Protein AF-A0A3C1UA86-F1 (afdb_monomer)

Radius of gyration: 14.25 Å; Cα contacts (8 Å, |Δi|>4): 121; chains: 1; bounding box: 34×22×43 Å

Structure (mmCIF, N/CA/C/O backbone):
data_AF-A0A3C1UA86-F1
#
_entry.id   AF-A0A3C1UA86-F1
#
loop_
_atom_site.group_PDB
_atom_site.id
_atom_site.type_symbol
_atom_site.label_atom_id
_atom_site.label_alt_id
_atom_site.label_comp_id
_atom_site.label_asym_id
_atom_site.label_entity_id
_atom_site.label_seq_id
_atom_site.pdbx_PDB_ins_code
_atom_site.Cartn_x
_atom_site.Cartn_y
_atom_site.Cartn_z
_atom_site.occupancy
_atom_site.B_iso_or_equiv
_atom_site.auth_seq_id
_atom_site.auth_comp_id
_atom_site.auth_asym_id
_atom_site.auth_atom_id
_atom_site.pdbx_PDB_model_num
ATOM 1 N N . MET A 1 1 ? -10.618 -4.338 -15.039 1.00 44.72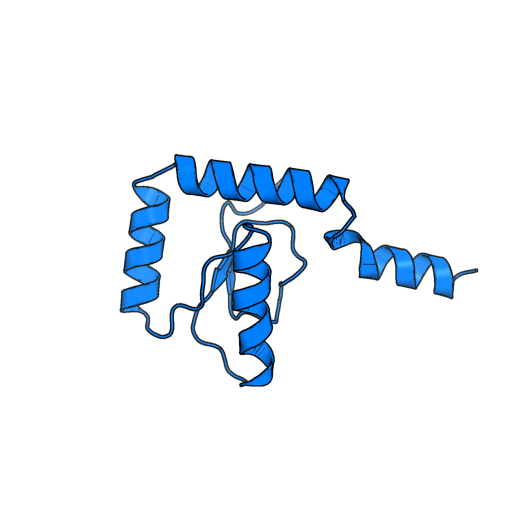 1 MET A N 1
ATOM 2 C CA . MET A 1 1 ? -11.596 -4.510 -13.945 1.00 44.72 1 MET A CA 1
ATOM 3 C C . MET A 1 1 ? -10.795 -4.701 -12.666 1.00 44.72 1 MET A C 1
ATOM 5 O O . MET A 1 1 ? -9.937 -5.575 -12.666 1.00 44.72 1 MET A O 1
ATOM 9 N N . ARG A 1 2 ? -10.957 -3.850 -11.644 1.00 62.06 2 ARG A N 1
ATOM 10 C CA . ARG A 1 2 ? -10.369 -4.124 -10.321 1.00 62.06 2 ARG A CA 1
ATOM 11 C C . ARG A 1 2 ? -11.228 -5.199 -9.654 1.00 62.06 2 ARG A C 1
ATOM 13 O O . ARG A 1 2 ? -12.442 -5.049 -9.636 1.00 62.06 2 ARG A O 1
ATOM 20 N N . SER A 1 3 ? -10.615 -6.271 -9.158 1.00 82.00 3 SER A N 1
ATOM 21 C CA . SER A 1 3 ? -11.336 -7.354 -8.463 1.00 82.00 3 SER A CA 1
ATOM 22 C C . SER A 1 3 ? -11.614 -7.039 -6.989 1.00 82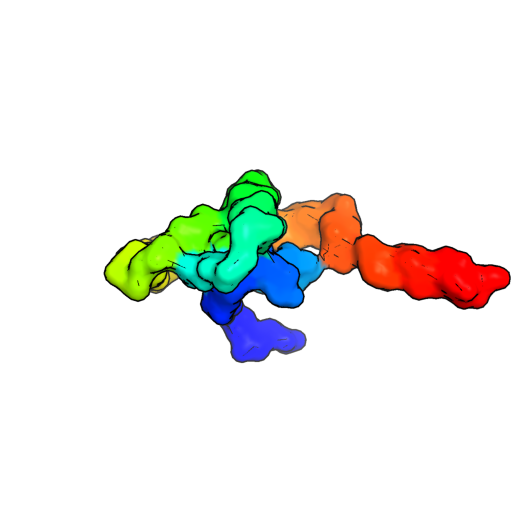.00 3 SER A C 1
ATOM 24 O O . SER A 1 3 ? -12.295 -7.809 -6.318 1.00 82.00 3 SER A O 1
ATOM 26 N N . SER A 1 4 ? -11.057 -5.940 -6.470 1.00 89.94 4 SER A N 1
ATOM 27 C CA . SER A 1 4 ? -11.178 -5.506 -5.076 1.00 89.94 4 SER A CA 1
ATOM 28 C C . SER A 1 4 ? -10.933 -3.998 -4.970 1.00 89.94 4 SER A C 1
ATOM 30 O O . SER A 1 4 ? -10.189 -3.438 -5.784 1.00 89.94 4 SER A O 1
ATOM 32 N N . ASP A 1 5 ? -11.529 -3.362 -3.962 1.00 91.12 5 ASP A N 1
ATOM 33 C CA . ASP A 1 5 ? -11.339 -1.935 -3.656 1.00 91.12 5 ASP A CA 1
ATOM 34 C C . ASP A 1 5 ? -10.142 -1.685 -2.735 1.00 91.12 5 ASP A C 1
ATOM 36 O O . ASP A 1 5 ? -9.462 -0.666 -2.852 1.00 91.12 5 ASP A O 1
ATOM 40 N N . ILE A 1 6 ? -9.856 -2.649 -1.861 1.00 93.25 6 ILE A N 1
ATOM 41 C CA . ILE A 1 6 ? -8.739 -2.637 -0.924 1.00 93.25 6 ILE A CA 1
ATOM 42 C C . ILE A 1 6 ? -8.063 -4.006 -0.900 1.00 93.25 6 ILE A C 1
ATOM 44 O O . ILE A 1 6 ? -8.704 -5.037 -1.112 1.00 93.25 6 ILE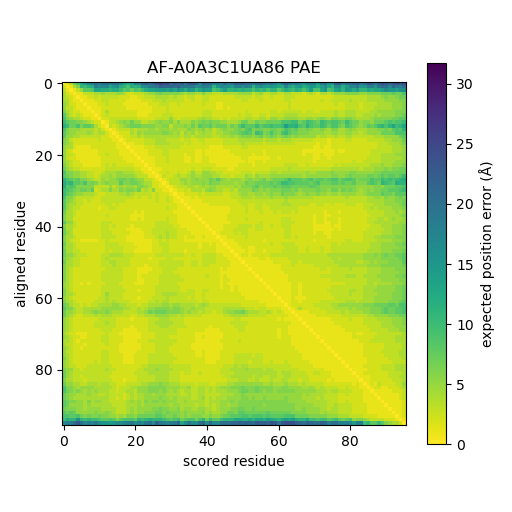 A O 1
ATOM 48 N N . LEU A 1 7 ? -6.764 -4.011 -0.625 1.00 94.00 7 LEU A N 1
ATOM 49 C CA . LEU A 1 7 ? -5.985 -5.208 -0.359 1.00 94.00 7 LEU A CA 1
ATOM 50 C C . LEU A 1 7 ? -5.501 -5.204 1.093 1.00 94.00 7 LEU A C 1
ATOM 52 O O . LEU A 1 7 ? -4.803 -4.282 1.511 1.00 94.00 7 LEU A O 1
ATOM 56 N N . VAL A 1 8 ? -5.823 -6.262 1.834 1.00 94.56 8 VAL A N 1
ATOM 57 C CA . VAL A 1 8 ? -5.265 -6.515 3.168 1.00 94.56 8 VAL A CA 1
ATOM 58 C C . VAL A 1 8 ? -4.088 -7.469 3.014 1.00 94.56 8 VAL A C 1
ATOM 60 O O . VAL A 1 8 ? -4.256 -8.576 2.509 1.00 94.56 8 VAL A O 1
ATOM 63 N N . THR A 1 9 ? -2.888 -7.042 3.397 1.00 93.62 9 THR A N 1
ATOM 64 C CA . THR A 1 9 ? -1.663 -7.818 3.145 1.00 93.62 9 THR A CA 1
ATOM 65 C C . THR A 1 9 ? -0.561 -7.469 4.132 1.00 93.62 9 THR A C 1
ATOM 67 O O . THR A 1 9 ? -0.597 -6.420 4.772 1.00 93.62 9 THR A O 1
ATOM 70 N N . LYS A 1 10 ? 0.471 -8.313 4.223 1.00 92.62 10 LYS A N 1
ATOM 71 C CA . LYS A 1 10 ? 1.734 -7.887 4.830 1.00 92.62 10 LYS A CA 1
ATOM 72 C C . LYS A 1 10 ? 2.471 -6.886 3.916 1.00 92.62 10 LYS A C 1
ATOM 74 O O . LYS A 1 10 ? 2.309 -6.958 2.692 1.00 92.62 10 LYS A O 1
ATOM 79 N N . PRO A 1 11 ? 3.305 -5.990 4.474 1.00 88.62 11 PRO A N 1
ATOM 80 C CA . PRO A 1 11 ? 3.928 -4.877 3.744 1.00 88.62 11 PRO A CA 1
ATOM 81 C C . PRO A 1 11 ? 4.750 -5.210 2.492 1.00 88.62 11 PRO A C 1
ATOM 83 O O . PRO A 1 11 ? 4.892 -4.369 1.608 1.00 88.62 11 PRO A O 1
ATOM 86 N N . SER A 1 12 ? 5.316 -6.413 2.398 1.00 82.06 12 SER A N 1
ATOM 87 C CA . SER A 1 12 ? 6.303 -6.753 1.363 1.00 82.06 12 SER A CA 1
ATOM 88 C C . SER A 1 12 ? 5.746 -7.473 0.133 1.00 82.06 12 SER A C 1
ATOM 90 O O . SER A 1 12 ? 6.387 -7.437 -0.913 1.00 82.06 12 SER A O 1
ATOM 92 N N . GLU A 1 13 ? 4.593 -8.147 0.220 1.00 75.81 13 GLU A N 1
ATOM 93 C CA . GLU A 1 13 ? 4.161 -9.072 -0.847 1.00 75.81 13 GLU A CA 1
ATOM 94 C C . GLU A 1 13 ? 3.728 -8.349 -2.117 1.00 75.81 13 GLU A C 1
ATOM 96 O O . GLU A 1 13 ? 4.024 -8.794 -3.223 1.00 75.81 13 GLU A O 1
ATOM 101 N N . LEU A 1 14 ? 3.012 -7.237 -1.955 1.00 83.12 14 LEU A N 1
ATOM 102 C CA . LEU A 1 14 ? 2.316 -6.552 -3.045 1.00 83.12 14 LEU A CA 1
ATOM 103 C C . LEU A 1 14 ? 2.553 -5.036 -3.006 1.00 83.12 14 LEU A C 1
ATOM 105 O O . LEU A 1 14 ? 1.681 -4.249 -3.372 1.00 83.12 14 LEU A O 1
ATOM 109 N N . ALA A 1 15 ? 3.758 -4.624 -2.596 1.00 80.75 15 ALA A N 1
ATOM 110 C CA . ALA A 1 15 ? 4.145 -3.218 -2.448 1.00 80.75 15 ALA A CA 1
ATOM 111 C C . ALA A 1 15 ? 3.937 -2.389 -3.732 1.00 80.75 15 ALA A C 1
ATOM 113 O O . ALA A 1 15 ? 3.508 -1.243 -3.665 1.00 80.75 15 ALA A O 1
ATOM 114 N N . PHE A 1 16 ? 4.164 -2.986 -4.909 1.00 85.75 16 PHE A N 1
ATOM 115 C CA . PHE A 1 16 ? 4.016 -2.315 -6.209 1.00 85.75 16 PHE A CA 1
ATOM 116 C C . PHE A 1 16 ? 2.677 -2.595 -6.906 1.00 85.75 16 PHE A C 1
ATOM 118 O O . PHE A 1 16 ? 2.514 -2.265 -8.082 1.00 85.75 16 PHE A O 1
ATOM 125 N N . TYR A 1 17 ? 1.714 -3.215 -6.219 1.00 90.50 17 TYR A N 1
ATOM 126 C CA . TYR A 1 17 ? 0.394 -3.448 -6.793 1.00 90.50 17 TYR A CA 1
ATOM 127 C C . TYR A 1 17 ? -0.469 -2.177 -6.647 1.00 90.50 17 TYR A C 1
ATOM 129 O O . TYR A 1 17 ? -0.649 -1.694 -5.522 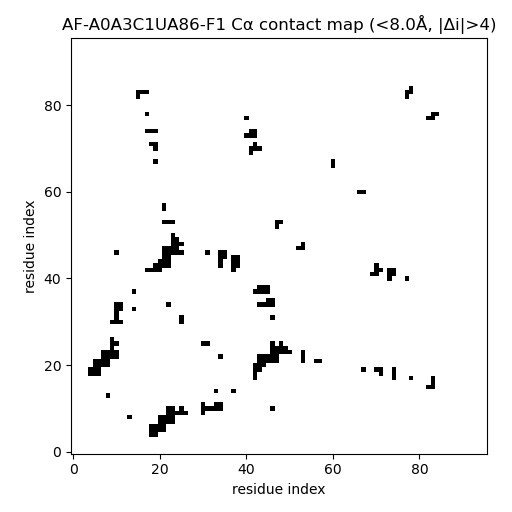1.00 90.50 17 TYR A O 1
ATOM 137 N N . PRO A 1 18 ? -1.006 -1.608 -7.750 1.00 92.81 18 PRO A N 1
ATOM 138 C CA . PRO A 1 18 ? -1.668 -0.300 -7.754 1.00 92.81 18 PRO A CA 1
ATOM 139 C C . PRO A 1 18 ? -3.120 -0.386 -7.246 1.00 92.81 18 PRO A C 1
ATOM 141 O O . PRO A 1 18 ? -4.090 -0.162 -7.979 1.00 92.81 18 PRO A O 1
ATOM 144 N N . ILE A 1 19 ? -3.271 -0.720 -5.968 1.00 94.12 19 ILE A N 1
ATOM 145 C CA . ILE A 1 19 ? -4.525 -0.804 -5.208 1.00 94.12 19 ILE A CA 1
ATOM 146 C C . ILE A 1 19 ? -4.321 -0.164 -3.823 1.00 94.12 19 ILE A C 1
ATOM 148 O O . ILE A 1 19 ? -3.195 -0.223 -3.321 1.00 94.12 19 ILE A O 1
ATOM 152 N N . PRO A 1 20 ? -5.346 0.453 -3.205 1.00 95.69 20 PRO A N 1
ATOM 153 C CA . PRO A 1 20 ? -5.287 0.837 -1.798 1.00 95.69 20 PRO A CA 1
ATOM 154 C C . PRO A 1 20 ? -4.942 -0.361 -0.905 1.00 95.69 20 PRO A C 1
ATOM 156 O O . PRO A 1 20 ? -5.510 -1.443 -1.073 1.00 95.69 20 PRO A O 1
ATOM 159 N N . LYS A 1 21 ? -4.001 -0.183 0.024 1.00 95.19 21 LYS A N 1
ATOM 160 C CA . LYS A 1 21 ? -3.479 -1.259 0.880 1.00 95.19 21 LYS A CA 1
ATOM 161 C C . LYS A 1 21 ? -3.702 -0.972 2.363 1.00 95.19 21 LYS A C 1
ATOM 163 O O . LYS A 1 21 ? -3.326 0.090 2.844 1.00 95.19 21 LYS A O 1
ATOM 168 N N . LEU A 1 22 ? -4.246 -1.945 3.089 1.00 96.00 22 LEU A N 1
ATOM 169 C CA . LEU A 1 22 ? -4.223 -1.988 4.551 1.00 96.00 22 LEU A CA 1
ATOM 170 C C . LEU A 1 22 ? -3.157 -2.998 4.965 1.00 96.00 22 LEU A C 1
ATOM 172 O O . LEU A 1 22 ? -3.265 -4.187 4.644 1.00 96.00 22 LEU A O 1
ATOM 176 N N . PHE A 1 23 ? -2.122 -2.535 5.663 1.00 95.81 23 PHE A N 1
ATOM 177 C CA . PHE A 1 23 ? -1.056 -3.427 6.102 1.00 95.81 23 PHE A CA 1
ATOM 178 C C . PHE A 1 23 ? -1.325 -4.006 7.476 1.00 95.81 23 PHE A C 1
ATOM 180 O O . PHE A 1 23 ? -1.469 -3.280 8.454 1.00 95.81 23 PHE A O 1
ATOM 187 N N . VAL A 1 24 ? -1.327 -5.331 7.544 1.00 95.12 24 VAL A N 1
ATOM 188 C CA . VAL A 1 24 ? -1.312 -6.073 8.806 1.00 95.12 24 VAL A CA 1
ATOM 189 C C . VAL A 1 24 ? 0.122 -6.350 9.238 1.00 95.12 24 VAL A C 1
ATOM 191 O O . VAL A 1 24 ? 1.066 -6.174 8.462 1.00 95.12 24 VAL A O 1
ATOM 194 N N . LYS A 1 25 ? 0.269 -6.817 10.477 1.00 94.56 25 LYS A N 1
ATOM 195 C CA . LYS A 1 25 ? 1.550 -7.177 11.078 1.00 94.56 25 LYS A CA 1
ATOM 196 C C . LYS A 1 25 ? 2.462 -7.957 10.123 1.00 94.56 25 LYS A C 1
ATOM 198 O O . LYS A 1 25 ? 2.087 -9.002 9.584 1.00 94.56 25 LYS A O 1
ATOM 203 N N . ARG A 1 26 ? 3.689 -7.465 9.969 1.00 92.25 26 ARG A N 1
ATOM 204 C CA . ARG A 1 26 ? 4.759 -8.102 9.199 1.00 92.25 26 ARG A CA 1
ATOM 205 C C . ARG A 1 26 ? 5.242 -9.401 9.842 1.00 92.25 26 ARG A C 1
ATOM 207 O O . ARG A 1 26 ? 5.189 -9.575 11.060 1.00 92.25 26 ARG A O 1
ATOM 214 N N . VAL A 1 27 ? 5.790 -10.290 9.019 1.00 88.62 27 VAL A N 1
ATOM 215 C CA . VAL A 1 27 ? 6.442 -11.530 9.472 1.00 88.62 27 VAL A CA 1
ATOM 216 C C . VAL A 1 27 ? 7.935 -11.291 9.691 1.00 88.62 27 VAL A C 1
ATOM 218 O O . VAL A 1 27 ? 8.517 -11.798 10.649 1.00 88.62 27 VAL A O 1
ATOM 221 N N . GLY A 1 28 ? 8.562 -10.497 8.819 1.00 86.75 28 GLY A N 1
ATOM 222 C CA . GLY A 1 28 ? 9.990 -10.196 8.858 1.00 86.75 28 GLY A CA 1
ATOM 223 C C . GLY A 1 28 ? 10.280 -8.720 9.116 1.00 86.75 28 GLY A C 1
ATOM 224 O O . GLY A 1 28 ? 9.606 -7.837 8.595 1.00 86.75 28 GLY A O 1
ATOM 225 N N . GLY A 1 29 ? 11.350 -8.425 9.861 1.00 84.31 29 GLY A N 1
ATOM 226 C CA . GLY A 1 29 ? 11.786 -7.040 10.100 1.00 84.31 29 GLY A CA 1
ATOM 227 C C . GLY A 1 29 ? 12.136 -6.268 8.820 1.00 84.31 29 GLY A C 1
ATOM 228 O O . GLY A 1 29 ? 11.942 -5.057 8.767 1.00 84.31 29 GLY A O 1
ATOM 229 N N . HIS A 1 30 ? 12.573 -6.967 7.766 1.00 83.19 30 HIS A N 1
ATOM 230 C CA . HIS A 1 30 ? 12.884 -6.369 6.462 1.00 83.19 30 HIS A CA 1
ATOM 231 C C . HIS A 1 30 ? 11.651 -5.793 5.744 1.00 83.19 30 HIS A C 1
ATOM 233 O O . HIS A 1 30 ? 11.798 -5.022 4.802 1.00 83.19 30 HIS A O 1
ATOM 239 N N . GLU A 1 31 ? 10.441 -6.147 6.183 1.00 85.06 31 GLU A N 1
ATOM 240 C CA . GLU A 1 31 ? 9.188 -5.715 5.564 1.00 85.06 31 GLU A CA 1
ATOM 241 C C . GLU A 1 31 ? 8.700 -4.364 6.114 1.00 85.06 31 GLU A C 1
ATOM 243 O O . GLU A 1 31 ? 7.872 -3.722 5.476 1.00 85.06 31 GLU A O 1
ATOM 248 N N . ALA A 1 32 ? 9.230 -3.895 7.254 1.00 86.75 32 ALA A N 1
ATOM 249 C CA . ALA A 1 32 ? 8.782 -2.662 7.918 1.00 86.75 32 ALA A CA 1
ATOM 250 C C . ALA A 1 32 ? 8.831 -1.435 6.990 1.00 86.75 32 ALA A C 1
ATOM 252 O O . ALA A 1 32 ? 7.919 -0.609 6.971 1.00 86.75 32 ALA A O 1
ATOM 253 N N . TRP A 1 33 ? 9.876 -1.355 6.163 1.00 89.56 33 TRP A N 1
ATOM 254 C CA . TRP A 1 33 ? 10.064 -0.269 5.202 1.00 89.56 33 TRP A CA 1
ATOM 255 C C . TRP A 1 33 ? 8.997 -0.238 4.107 1.00 89.56 33 TRP A C 1
ATOM 257 O O . TRP A 1 33 ? 8.704 0.832 3.584 1.00 89.56 33 TRP A 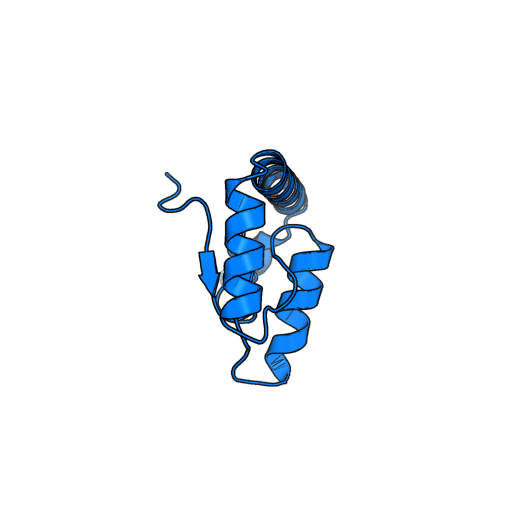O 1
ATOM 267 N N . GLY A 1 34 ? 8.385 -1.382 3.786 1.00 90.44 34 GLY A N 1
ATOM 268 C CA . GLY A 1 34 ? 7.315 -1.455 2.793 1.00 90.44 34 GLY A CA 1
ATOM 269 C C . GLY A 1 34 ? 6.076 -0.669 3.219 1.00 90.44 34 GLY A C 1
ATOM 270 O O . GLY A 1 34 ? 5.518 0.066 2.411 1.00 90.44 34 GLY A O 1
ATOM 271 N N . ALA A 1 35 ? 5.691 -0.762 4.497 1.00 91.38 35 ALA A N 1
ATOM 272 C CA . ALA A 1 35 ? 4.516 -0.067 5.024 1.00 91.38 35 ALA A CA 1
ATOM 273 C C . ALA A 1 35 ? 4.754 1.442 5.099 1.00 91.38 35 ALA A C 1
ATOM 275 O O . ALA A 1 35 ? 3.905 2.227 4.685 1.00 91.38 35 ALA A O 1
ATOM 276 N N . ILE A 1 36 ? 5.938 1.840 5.578 1.00 92.56 36 ILE A N 1
ATOM 277 C CA . ILE A 1 36 ? 6.345 3.248 5.634 1.00 92.56 36 ILE A CA 1
ATOM 278 C C . ILE A 1 36 ? 6.316 3.844 4.227 1.00 92.56 36 ILE A C 1
ATOM 280 O O . ILE A 1 36 ? 5.637 4.841 4.001 1.00 92.56 36 ILE A O 1
ATOM 284 N N . HIS A 1 37 ? 6.970 3.193 3.264 1.00 92.81 37 HIS A N 1
ATOM 285 C CA . HIS A 1 37 ? 7.043 3.700 1.900 1.00 92.81 37 HIS A CA 1
ATOM 286 C C . HIS A 1 37 ? 5.666 3.809 1.232 1.00 92.81 37 HIS A C 1
ATOM 288 O O . HIS A 1 37 ? 5.349 4.828 0.624 1.00 92.81 37 HIS A O 1
ATOM 294 N N . ALA A 1 38 ? 4.822 2.786 1.370 1.00 93.88 38 ALA A N 1
ATOM 295 C CA . ALA A 1 38 ? 3.466 2.797 0.829 1.00 93.88 38 ALA A CA 1
ATOM 296 C C . ALA A 1 38 ? 2.586 3.893 1.468 1.00 93.88 38 ALA A C 1
ATOM 298 O O . ALA A 1 38 ? 1.796 4.540 0.774 1.00 93.88 38 ALA A O 1
ATOM 299 N N . SER A 1 39 ? 2.770 4.165 2.765 1.00 94.44 39 SER A N 1
ATOM 300 C CA . SER A 1 39 ? 2.137 5.302 3.439 1.00 94.44 39 SER A CA 1
ATOM 301 C C . SER A 1 39 ? 2.657 6.648 2.927 1.00 94.44 39 SER A C 1
ATOM 303 O O . SER A 1 39 ? 1.862 7.571 2.763 1.00 94.44 39 SER A O 1
ATOM 305 N N . GLU A 1 40 ? 3.956 6.782 2.649 1.00 95.50 40 GLU A N 1
ATOM 306 C CA . GLU A 1 40 ? 4.559 8.012 2.112 1.00 95.50 40 GLU A CA 1
ATOM 307 C C . GLU A 1 40 ? 4.054 8.342 0.704 1.00 95.50 40 GLU A C 1
ATOM 309 O O . GLU A 1 40 ? 3.759 9.500 0.402 1.00 95.50 40 GLU A O 1
ATOM 314 N N . ILE A 1 41 ? 3.926 7.334 -0.165 1.00 95.38 41 ILE A N 1
ATOM 315 C CA . ILE A 1 41 ? 3.391 7.520 -1.524 1.00 95.38 41 ILE A CA 1
ATOM 316 C C . ILE A 1 41 ? 1.856 7.555 -1.557 1.00 95.38 41 ILE A C 1
ATOM 318 O O . ILE A 1 41 ? 1.273 7.797 -2.617 1.00 95.38 41 ILE A O 1
ATOM 322 N N . GLY A 1 42 ? 1.214 7.327 -0.407 1.00 95.94 42 GLY A N 1
ATOM 323 C CA . GLY A 1 42 ? -0.219 7.483 -0.178 1.00 95.94 42 GLY A CA 1
ATOM 324 C C . GLY A 1 42 ? -1.092 6.372 -0.755 1.00 95.94 42 GLY A C 1
ATOM 325 O O . GLY A 1 42 ? -2.276 6.603 -0.977 1.00 95.94 42 GLY A O 1
ATOM 326 N N . ASP A 1 43 ? -0.539 5.192 -1.033 1.00 95.44 43 ASP A N 1
ATOM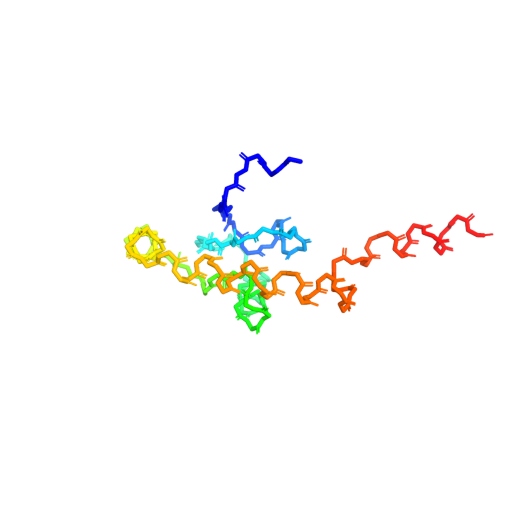 327 C CA . ASP A 1 43 ? -1.301 4.056 -1.565 1.00 95.44 43 ASP A CA 1
ATOM 328 C C . ASP A 1 43 ? -1.501 2.910 -0.563 1.00 95.44 43 ASP A C 1
ATOM 330 O O . ASP A 1 43 ? -2.139 1.902 -0.887 1.00 95.44 43 ASP A O 1
ATOM 334 N N . GLY A 1 44 ? -1.000 3.077 0.660 1.00 95.25 44 GLY A N 1
ATOM 335 C CA . GLY A 1 44 ? -1.206 2.159 1.765 1.00 95.25 44 GLY A CA 1
ATOM 336 C C . GLY A 1 44 ? -1.274 2.859 3.119 1.00 95.25 44 GLY A C 1
ATOM 337 O O . GLY A 1 44 ? -0.968 4.041 3.246 1.00 95.25 44 GLY A O 1
ATOM 338 N N . THR A 1 45 ? -1.705 2.121 4.133 1.00 95.69 45 THR A N 1
ATOM 339 C CA . THR A 1 45 ? -1.701 2.569 5.530 1.00 95.69 45 THR A CA 1
ATOM 340 C C . THR A 1 45 ? -0.304 2.434 6.140 1.00 95.69 45 THR A C 1
ATOM 342 O O . THR A 1 45 ? 0.600 1.860 5.539 1.00 95.69 45 THR A O 1
ATOM 345 N N . LEU A 1 46 ? -0.121 2.897 7.377 1.00 94.25 46 LEU A N 1
ATOM 346 C CA . LEU A 1 46 ? 0.944 2.350 8.219 1.00 94.25 46 LEU A CA 1
ATOM 347 C C . LEU A 1 46 ? 0.615 0.901 8.610 1.00 94.25 46 LEU A C 1
ATOM 349 O O . LEU A 1 46 ? -0.508 0.428 8.422 1.00 94.25 46 LEU A O 1
ATOM 353 N N . GLU A 1 47 ? 1.602 0.193 9.149 1.00 95.00 47 GLU A N 1
ATOM 354 C CA . GLU A 1 47 ? 1.403 -1.168 9.637 1.00 95.00 47 GLU A CA 1
ATOM 355 C C . GLU A 1 47 ? 0.493 -1.192 10.872 1.00 95.00 47 GLU A C 1
ATOM 357 O O . GLU A 1 47 ? 0.781 -0.574 11.897 1.00 95.00 47 GLU A O 1
ATOM 362 N N . CYS A 1 48 ? -0.592 -1.956 10.785 1.00 96.12 48 CYS A N 1
ATOM 363 C CA . CYS A 1 48 ? -1.451 -2.296 11.907 1.00 96.12 48 CYS A CA 1
ATOM 364 C C . CYS A 1 48 ? -0.899 -3.553 12.592 1.00 96.12 48 CYS A C 1
ATOM 366 O O . CYS A 1 48 ? -1.118 -4.681 12.142 1.00 96.12 48 CYS A O 1
ATOM 368 N N . GLU A 1 49 ? -0.167 -3.362 13.692 1.00 94.12 49 GLU A N 1
ATOM 369 C CA . GLU A 1 49 ? 0.528 -4.454 14.391 1.00 94.12 49 GLU A CA 1
ATOM 370 C C . GLU A 1 49 ? -0.413 -5.424 15.127 1.00 94.12 49 GLU A C 1
ATOM 372 O O . GLU A 1 49 ? 0.007 -6.526 15.495 1.00 94.12 49 GLU A O 1
ATOM 377 N N . THR A 1 50 ? -1.678 -5.042 15.330 1.00 96.06 50 THR A N 1
ATOM 378 C CA . THR A 1 50 ? -2.699 -5.885 15.961 1.00 96.06 50 THR A CA 1
ATOM 379 C C . THR A 1 50 ? -3.997 -5.920 15.145 1.00 96.06 50 THR A C 1
ATOM 381 O O . THR A 1 50 ? -4.278 -4.981 14.390 1.00 96.06 50 THR A O 1
ATOM 384 N N . PRO A 1 51 ? -4.815 -6.981 15.288 1.00 96.06 51 PRO A N 1
ATOM 385 C CA . PRO A 1 51 ? -6.129 -7.057 14.649 1.00 96.06 51 PRO A CA 1
ATOM 386 C C . PRO A 1 51 ? -7.058 -5.897 15.023 1.00 96.06 51 PRO A C 1
ATOM 388 O O . PRO A 1 51 ? -7.821 -5.431 14.186 1.00 96.06 51 PRO A O 1
ATOM 391 N N . GLU A 1 52 ? -6.977 -5.392 16.255 1.00 97.69 52 GLU A N 1
ATOM 392 C CA . GLU A 1 52 ? -7.800 -4.274 16.725 1.00 97.69 52 GLU A CA 1
ATOM 393 C C . GLU A 1 52 ? -7.462 -2.986 15.967 1.00 97.69 52 GLU A C 1
ATOM 395 O O . GLU A 1 52 ? -8.368 -2.290 15.515 1.00 97.69 52 GLU A O 1
ATOM 400 N N . LEU A 1 53 ? -6.170 -2.706 15.756 1.00 97.31 53 LEU A N 1
ATOM 401 C CA . LEU A 1 53 ? -5.730 -1.572 14.938 1.00 97.31 53 LEU A CA 1
ATOM 402 C C . LEU A 1 53 ? -6.160 -1.728 13.475 1.00 97.31 53 LEU A C 1
ATOM 404 O O . LEU A 1 53 ? -6.582 -0.755 12.852 1.00 97.31 53 LEU A O 1
ATOM 408 N N . ALA A 1 54 ? -6.082 -2.946 12.931 1.00 96.69 54 ALA A N 1
ATOM 409 C CA . ALA A 1 54 ? -6.532 -3.222 11.569 1.00 96.69 54 ALA A CA 1
ATOM 410 C C . ALA A 1 54 ? -8.047 -2.997 11.420 1.00 96.69 54 ALA A C 1
ATOM 412 O O . ALA A 1 54 ? -8.478 -2.400 10.436 1.00 96.69 54 ALA A O 1
ATOM 413 N N . ASN A 1 55 ? -8.843 -3.402 12.413 1.00 96.81 55 ASN A N 1
ATOM 414 C CA . ASN A 1 55 ? -10.286 -3.160 12.431 1.00 96.81 55 ASN A CA 1
ATOM 415 C C . ASN A 1 55 ? -10.614 -1.665 12.516 1.00 96.81 55 ASN A C 1
ATOM 417 O O . ASN A 1 55 ? -11.401 -1.189 11.709 1.00 96.81 55 ASN A O 1
ATOM 421 N N . GLN A 1 56 ? -9.965 -0.906 13.405 1.00 97.12 56 GLN A N 1
ATOM 422 C CA . GLN A 1 56 ? -10.166 0.550 13.506 1.00 97.12 56 GLN A CA 1
ATOM 423 C C . GLN A 1 56 ? -9.822 1.281 12.200 1.00 97.12 56 GLN A C 1
ATOM 425 O O . GLN A 1 56 ? -10.510 2.216 11.784 1.00 97.12 56 GLN A O 1
ATOM 430 N N . MET A 1 57 ? -8.753 0.847 11.529 1.00 96.56 57 MET A N 1
ATOM 431 C CA . MET A 1 57 ? -8.383 1.373 10.218 1.00 96.56 57 MET A CA 1
ATOM 432 C C . MET A 1 57 ? -9.429 1.014 9.155 1.00 96.56 57 MET A C 1
ATOM 434 O O . MET A 1 57 ? -9.810 1.867 8.357 1.00 96.56 57 MET A O 1
ATOM 438 N N . MET A 1 58 ? -9.928 -0.223 9.157 1.00 95.62 58 MET A N 1
ATOM 439 C CA . MET A 1 58 ? -10.978 -0.653 8.234 1.00 95.62 58 MET A CA 1
ATOM 440 C C . MET A 1 58 ? -12.276 0.134 8.449 1.00 95.62 58 MET A C 1
ATOM 442 O O . MET A 1 58 ? -12.859 0.612 7.480 1.00 95.62 58 MET A O 1
ATOM 446 N N . GLU A 1 59 ? -12.694 0.335 9.698 1.00 96.75 59 GLU A N 1
ATOM 447 C CA . GLU A 1 59 ? -13.841 1.181 10.054 1.00 96.7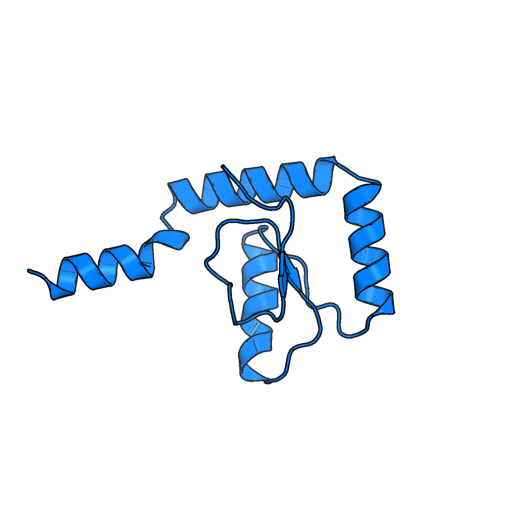5 59 GLU A CA 1
ATOM 448 C C . GLU A 1 59 ? -13.652 2.606 9.525 1.00 96.75 59 GLU A C 1
ATOM 450 O O . GLU A 1 59 ? -14.524 3.123 8.835 1.00 96.75 59 GLU A O 1
ATOM 455 N N . SER A 1 60 ? -12.468 3.197 9.715 1.00 95.88 60 SER A N 1
ATOM 456 C CA . SER A 1 60 ? -12.158 4.534 9.186 1.00 95.88 60 SER A CA 1
ATOM 457 C C . SER A 1 60 ? -12.301 4.611 7.662 1.00 95.88 60 SER A C 1
ATOM 459 O O . SER A 1 60 ? -12.847 5.580 7.138 1.00 95.88 60 SER A O 1
ATOM 461 N N . LEU A 1 61 ? -11.830 3.590 6.939 1.00 94.56 61 LEU A N 1
ATOM 462 C CA . LEU A 1 61 ? -11.924 3.517 5.478 1.00 94.56 61 LEU A CA 1
ATOM 463 C C . LEU A 1 61 ? -13.363 3.315 4.979 1.00 94.56 61 LEU A C 1
ATOM 465 O O . LEU A 1 61 ? -13.685 3.776 3.883 1.00 94.56 61 LEU A O 1
ATOM 469 N N . LEU A 1 62 ? -14.215 2.645 5.760 1.00 93.75 62 LEU A N 1
ATOM 470 C CA . LEU A 1 62 ? -15.642 2.476 5.464 1.00 93.75 62 LEU A CA 1
ATOM 471 C C . LEU A 1 62 ? -16.439 3.753 5.756 1.00 93.75 62 LEU A C 1
ATOM 473 O O . LEU A 1 62 ? -17.263 4.161 4.938 1.00 93.75 62 LEU A O 1
ATOM 477 N N . ASP A 1 63 ? -16.163 4.398 6.888 1.00 96.75 63 ASP A N 1
ATOM 478 C CA . ASP A 1 63 ? -16.890 5.582 7.355 1.00 96.75 63 ASP A CA 1
ATOM 479 C C . ASP A 1 63 ? -16.500 6.853 6.591 1.00 96.75 63 ASP A C 1
ATOM 481 O O . ASP A 1 63 ? -17.288 7.797 6.494 1.00 96.75 63 ASP A O 1
ATOM 485 N N . GLN A 1 64 ? -15.290 6.892 6.022 1.00 95.69 64 GLN A N 1
ATOM 486 C CA . GLN A 1 64 ? -14.760 8.043 5.290 1.00 95.69 64 GLN A CA 1
ATOM 487 C C . GLN A 1 64 ? -14.377 7.664 3.850 1.00 95.69 64 GLN A C 1
ATOM 489 O O . GLN A 1 64 ? -13.197 7.460 3.546 1.00 95.69 64 GLN A O 1
ATOM 494 N N . PRO A 1 65 ? -15.337 7.661 2.902 1.00 91.75 65 PRO A N 1
ATOM 495 C CA . PRO A 1 65 ? -15.075 7.349 1.491 1.00 91.75 65 PRO A CA 1
ATOM 496 C C . PRO A 1 65 ? -14.006 8.237 0.826 1.00 91.75 65 PRO A C 1
ATOM 498 O O . PRO A 1 65 ? -13.382 7.853 -0.171 1.00 91.75 65 PRO A O 1
ATOM 501 N N . SER A 1 66 ? -13.775 9.434 1.372 1.00 96.19 66 SER A N 1
ATOM 502 C CA . SER A 1 66 ? -12.716 10.348 0.938 1.00 96.19 66 SER A CA 1
ATOM 503 C C . SER A 1 66 ? -11.315 9.752 1.096 1.00 96.19 66 SER A C 1
ATOM 505 O O . SER A 1 66 ? -10.457 10.045 0.267 1.00 96.19 66 SER A O 1
ATOM 507 N N . LEU A 1 67 ? -11.080 8.881 2.085 1.00 95.62 67 LEU A N 1
ATOM 508 C CA . LEU A 1 67 ? -9.783 8.231 2.290 1.00 95.62 67 LEU A CA 1
ATOM 509 C C . LEU A 1 67 ? -9.438 7.301 1.126 1.00 95.62 67 LEU A C 1
ATOM 511 O O . LEU A 1 67 ? -8.372 7.429 0.526 1.00 95.62 67 LEU A O 1
ATOM 515 N N . LEU A 1 68 ? -10.364 6.418 0.739 1.00 94.62 68 LEU A N 1
ATOM 516 C CA . LEU A 1 68 ? -10.168 5.533 -0.414 1.00 94.62 68 LEU A CA 1
ATOM 517 C C . LEU A 1 68 ? -10.039 6.324 -1.719 1.00 94.62 68 LEU A C 1
ATOM 519 O O . LEU A 1 68 ? -9.247 5.963 -2.592 1.00 94.62 68 LEU A O 1
ATOM 523 N N . THR A 1 69 ? -10.784 7.423 -1.847 1.00 96.12 69 THR A N 1
ATOM 524 C CA . THR A 1 69 ? -10.689 8.321 -3.006 1.00 96.12 69 THR A CA 1
ATOM 525 C C . THR A 1 69 ? -9.293 8.934 -3.103 1.00 96.12 69 THR A C 1
ATOM 527 O O . THR A 1 69 ? -8.657 8.835 -4.151 1.00 96.12 69 THR A O 1
ATOM 530 N N . LEU A 1 70 ? -8.766 9.457 -1.995 1.00 97.44 70 LEU A N 1
ATOM 531 C CA . LEU A 1 70 ? -7.418 10.015 -1.920 1.00 97.44 70 LEU A CA 1
ATOM 532 C C . LEU A 1 70 ? -6.343 8.971 -2.253 1.00 97.44 70 LEU A C 1
ATOM 534 O O . LEU A 1 70 ? -5.450 9.240 -3.055 1.00 97.44 70 LEU A O 1
ATOM 538 N N . MET A 1 71 ? -6.449 7.756 -1.704 1.00 97.12 71 MET A N 1
ATOM 539 C CA . MET A 1 71 ? -5.510 6.672 -2.022 1.00 97.12 71 MET A CA 1
ATOM 540 C C . MET A 1 71 ? -5.524 6.341 -3.519 1.00 97.12 71 MET A C 1
ATOM 542 O O . MET A 1 71 ? -4.477 6.134 -4.136 1.00 97.12 71 MET A O 1
ATOM 546 N N . ASN A 1 72 ? -6.703 6.343 -4.143 1.00 96.56 72 ASN A N 1
ATOM 547 C CA . ASN A 1 72 ? -6.835 6.137 -5.582 1.00 96.56 72 ASN A CA 1
ATOM 548 C C . ASN A 1 72 ? -6.214 7.274 -6.401 1.00 96.56 72 ASN A C 1
ATOM 550 O O . ASN A 1 72 ? -5.533 7.005 -7.393 1.00 96.56 72 ASN A O 1
ATOM 554 N N . GLU A 1 73 ? -6.393 8.527 -5.992 1.00 98.06 73 GLU A N 1
ATOM 555 C CA . GLU A 1 73 ? -5.750 9.678 -6.633 1.00 98.06 73 GLU A CA 1
ATOM 556 C C . GLU A 1 73 ? -4.221 9.590 -6.558 1.00 98.06 73 GLU A C 1
ATOM 558 O O . GLU A 1 73 ? -3.540 9.807 -7.569 1.00 98.06 73 GLU A O 1
ATOM 563 N N . CYS A 1 74 ? -3.681 9.193 -5.401 1.00 98.00 74 CYS A N 1
ATOM 564 C CA . CYS A 1 74 ? -2.257 8.924 -5.220 1.00 98.00 74 CYS A CA 1
ATOM 565 C C . CYS A 1 74 ? -1.772 7.809 -6.149 1.00 98.00 74 CYS A C 1
ATOM 567 O O . CYS A 1 74 ? -0.792 8.004 -6.863 1.00 98.00 74 CYS A O 1
ATOM 569 N N . ILE A 1 75 ? -2.490 6.687 -6.247 1.00 97.00 75 ILE A N 1
ATOM 570 C CA . ILE A 1 75 ? -2.147 5.589 -7.168 1.00 97.00 75 ILE A CA 1
ATOM 571 C C . ILE A 1 75 ? -2.112 6.070 -8.620 1.00 97.00 75 ILE A C 1
ATOM 573 O O . ILE A 1 75 ? -1.167 5.770 -9.351 1.00 97.00 75 ILE A O 1
ATOM 577 N N . LEU A 1 76 ? -3.107 6.843 -9.056 1.00 97.06 76 LEU A N 1
ATOM 578 C CA . LEU A 1 76 ? -3.140 7.384 -10.416 1.00 97.06 76 LEU A CA 1
ATOM 579 C C . LEU A 1 76 ? -1.973 8.347 -10.668 1.00 97.06 76 LEU A C 1
ATOM 581 O O . LEU A 1 76 ? -1.375 8.324 -11.745 1.00 97.06 76 LEU A O 1
ATOM 585 N N . LYS A 1 77 ? -1.616 9.174 -9.681 1.00 98.12 77 LYS A N 1
ATOM 586 C CA . LYS A 1 77 ? -0.438 10.050 -9.738 1.00 98.12 77 LYS A CA 1
ATOM 587 C C . LYS A 1 77 ? 0.863 9.244 -9.808 1.00 98.12 77 LYS A C 1
ATOM 589 O O . LYS A 1 77 ? 1.690 9.516 -10.672 1.00 98.12 77 LYS A O 1
ATOM 594 N N . ASN A 1 78 ? 1.018 8.228 -8.967 1.00 96.94 78 ASN A N 1
ATOM 595 C CA . ASN A 1 78 ? 2.194 7.357 -8.918 1.00 96.94 78 ASN A CA 1
ATOM 596 C C . ASN A 1 78 ? 2.353 6.546 -10.209 1.00 96.94 78 ASN A C 1
ATOM 598 O O . ASN A 1 78 ? 3.466 6.386 -10.709 1.00 96.94 78 ASN A O 1
ATOM 602 N N . HIS A 1 79 ? 1.243 6.108 -10.808 1.00 95.25 79 HIS A N 1
ATOM 603 C CA . HIS A 1 79 ? 1.244 5.460 -12.115 1.00 95.25 79 HIS A CA 1
ATOM 604 C C . HIS A 1 79 ? 1.760 6.391 -13.219 1.00 95.25 79 HIS A C 1
ATOM 606 O O . HIS A 1 79 ? 2.610 5.975 -14.004 1.00 95.25 79 HIS A O 1
ATOM 612 N N . ARG A 1 80 ? 1.311 7.657 -13.250 1.00 96.75 80 ARG A N 1
ATOM 613 C CA . ARG A 1 80 ? 1.838 8.672 -14.186 1.00 96.75 80 ARG A CA 1
ATOM 614 C C . ARG A 1 80 ? 3.330 8.944 -13.982 1.00 96.75 80 ARG A C 1
ATOM 616 O O . ARG A 1 80 ? 4.016 9.269 -14.940 1.00 96.75 80 ARG A O 1
ATOM 623 N N . ASN A 1 81 ? 3.825 8.768 -12.759 1.00 95.88 81 ASN A N 1
ATOM 624 C CA . ASN A 1 81 ? 5.238 8.903 -12.407 1.00 95.88 81 ASN A CA 1
ATOM 625 C C . ASN A 1 81 ? 6.036 7.594 -12.563 1.00 95.88 81 ASN A C 1
ATOM 627 O O . ASN A 1 81 ? 7.174 7.521 -12.108 1.00 95.88 81 ASN A O 1
ATOM 631 N N . HIS A 1 82 ? 5.456 6.558 -13.181 1.00 94.25 82 HIS A N 1
ATOM 632 C CA . HIS A 1 82 ? 6.107 5.273 -13.459 1.00 94.25 82 HIS A CA 1
ATOM 633 C C . HIS A 1 82 ? 6.572 4.475 -12.223 1.00 94.25 82 HIS A C 1
ATOM 635 O O . HIS A 1 82 ? 7.371 3.548 -12.356 1.00 94.25 82 HIS A O 1
ATOM 641 N N . VAL A 1 83 ? 6.031 4.756 -11.029 1.00 94.00 83 VAL A N 1
ATOM 642 C CA . VAL A 1 83 ? 6.407 4.074 -9.768 1.00 94.00 83 VAL A CA 1
ATOM 643 C C . VAL A 1 83 ? 6.231 2.551 -9.862 1.00 94.00 83 VAL A C 1
ATOM 645 O O . VAL A 1 83 ? 7.061 1.788 -9.380 1.00 94.00 83 VAL A O 1
ATOM 648 N N . TYR A 1 84 ? 5.177 2.095 -10.540 1.00 93.12 84 TYR A N 1
ATOM 649 C CA . TYR A 1 84 ? 4.822 0.674 -10.641 1.00 93.12 84 TYR A CA 1
ATOM 650 C C . TYR A 1 84 ? 5.451 -0.046 -11.848 1.00 93.12 84 TYR A C 1
ATOM 652 O O . TYR A 1 84 ? 5.118 -1.198 -12.123 1.00 93.12 84 TYR A O 1
ATOM 660 N N . HIS A 1 85 ? 6.311 0.618 -12.631 1.00 93.00 85 HIS A N 1
ATOM 661 C CA . HIS A 1 85 ? 6.776 0.091 -13.926 1.00 93.00 85 HIS A CA 1
ATOM 662 C C . HIS A 1 85 ? 8.111 -0.658 -13.864 1.00 93.00 85 HIS A C 1
ATOM 664 O O . HIS A 1 85 ? 8.557 -1.182 -14.882 1.00 93.00 85 HIS A O 1
ATOM 670 N N . GLY A 1 86 ? 8.737 -0.752 -12.685 1.00 90.69 86 GLY A N 1
ATOM 671 C CA . GLY A 1 86 ? 10.083 -1.315 -12.522 1.00 90.69 86 GLY A CA 1
ATOM 672 C C . GLY A 1 86 ? 10.260 -2.700 -13.154 1.00 90.69 86 GLY A C 1
ATOM 673 O O . GLY A 1 86 ? 11.176 -2.894 -13.948 1.00 90.69 86 GLY A O 1
ATOM 674 N N . ALA A 1 87 ? 9.351 -3.641 -12.878 1.00 90.00 87 ALA A N 1
ATOM 675 C CA . ALA A 1 87 ? 9.433 -4.996 -13.430 1.00 90.00 87 ALA A CA 1
ATOM 676 C C . ALA A 1 87 ? 9.312 -5.020 -14.965 1.00 90.00 87 ALA A C 1
ATOM 678 O O . ALA A 1 87 ? 10.106 -5.684 -15.629 1.00 90.00 87 ALA A O 1
ATOM 679 N N . TYR A 1 88 ? 8.377 -4.250 -15.534 1.00 91.38 88 TYR A N 1
ATOM 680 C CA . TYR A 1 88 ? 8.236 -4.120 -16.989 1.00 91.38 88 TYR A CA 1
ATOM 681 C C . TYR A 1 88 ? 9.526 -3.590 -17.617 1.00 91.38 88 TYR A C 1
ATOM 683 O O . TYR A 1 88 ? 10.023 -4.155 -18.589 1.00 91.38 88 TYR A O 1
ATOM 691 N N . ARG A 1 89 ? 10.124 -2.562 -17.002 1.00 93.44 89 ARG A N 1
ATOM 692 C CA . ARG A 1 89 ? 11.368 -1.968 -17.487 1.00 93.44 89 ARG A CA 1
ATOM 693 C C . ARG A 1 89 ? 12.547 -2.939 -17.438 1.00 93.44 89 ARG A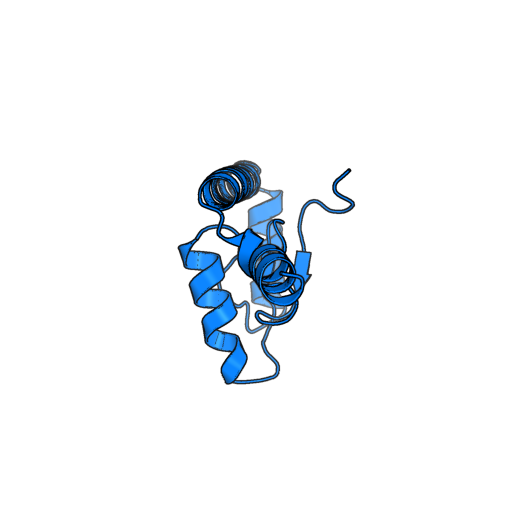 C 1
ATOM 695 O O . ARG A 1 89 ? 13.361 -2.947 -18.356 1.00 93.44 89 ARG A O 1
ATOM 702 N N . VAL A 1 90 ? 12.647 -3.753 -16.388 1.00 94.62 90 VAL A N 1
ATOM 703 C CA . VAL A 1 90 ? 13.685 -4.791 -16.279 1.00 94.62 90 VAL A CA 1
ATOM 704 C C . VAL A 1 90 ? 13.554 -5.807 -17.411 1.00 94.62 90 VAL A C 1
ATOM 706 O O . VAL A 1 90 ? 14.553 -6.124 -18.053 1.00 94.62 90 VAL A O 1
ATOM 709 N N . VAL A 1 91 ? 12.335 -6.270 -17.703 1.00 95.50 91 VAL A N 1
ATOM 710 C CA . VAL A 1 91 ? 12.091 -7.217 -18.801 1.00 95.50 91 VAL A CA 1
ATOM 711 C C . VAL A 1 91 ? 12.475 -6.603 -20.145 1.00 95.50 91 VAL A C 1
ATOM 713 O O . VAL A 1 91 ? 13.226 -7.226 -20.886 1.00 95.50 91 VAL A O 1
ATOM 716 N N . GLU A 1 92 ? 12.043 -5.372 -20.438 1.00 95.62 92 GLU A N 1
ATOM 717 C CA . GLU A 1 92 ? 12.411 -4.657 -21.671 1.00 95.62 92 GLU A CA 1
ATOM 718 C C . GLU A 1 92 ? 13.926 -4.561 -21.886 1.00 95.62 92 GLU A C 1
ATOM 720 O O . GLU A 1 92 ? 14.392 -4.633 -23.020 1.00 95.62 92 GLU A O 1
ATOM 725 N N . LEU A 1 93 ? 14.693 -4.348 -20.814 1.00 96.25 93 LEU A N 1
ATOM 726 C CA . LEU A 1 93 ? 16.150 -4.246 -20.880 1.00 96.25 93 LEU A CA 1
ATOM 727 C C . LEU A 1 93 ? 16.821 -5.608 -21.067 1.00 96.25 93 LEU A C 1
ATOM 729 O O . LEU A 1 93 ? 17.856 -5.671 -21.720 1.00 96.25 93 LEU A O 1
ATOM 733 N N . ALA A 1 94 ? 16.248 -6.672 -20.504 1.00 96.94 94 ALA A N 1
ATOM 734 C CA . ALA A 1 94 ? 16.799 -8.021 -20.581 1.00 96.94 94 ALA A CA 1
ATOM 735 C C . ALA A 1 94 ? 16.549 -8.714 -21.933 1.00 96.94 94 ALA A C 1
ATOM 737 O O . ALA A 1 94 ? 17.280 -9.637 -22.277 1.00 96.94 94 ALA A O 1
ATOM 738 N N . VAL A 1 95 ? 15.513 -8.302 -22.676 1.00 95.75 95 VAL A N 1
ATOM 739 C CA . VAL A 1 95 ? 15.148 -8.882 -23.986 1.00 95.75 95 VAL A CA 1
ATOM 740 C C . VAL A 1 95 ? 15.692 -8.100 -25.189 1.00 95.75 95 VAL A C 1
ATOM 742 O O . VAL A 1 95 ? 15.373 -8.446 -26.327 1.00 95.75 95 VAL A O 1
ATOM 745 N N . LYS A 1 96 ? 16.472 -7.041 -24.951 1.00 72.50 96 LYS A N 1
ATOM 746 C CA . LYS A 1 96 ? 17.258 -6.356 -25.987 1.00 72.50 96 LYS A CA 1
ATOM 747 C C . LYS A 1 96 ? 18.582 -7.066 -26.217 1.00 72.50 96 LYS A C 1
ATOM 749 O O . LYS A 1 96 ? 18.993 -7.099 -27.396 1.00 72.50 96 LYS A O 1
#

Sequence (96 aa):
MRSSDILVTKPSELAFYPIPKLFVKRVGGHEAWGAIHASEIGDGTLECETPELANQMMESLLDQPSLLTLMNECILKNHRNHVYHGAYRVVELAVK

Secondary structure (DSSP, 8-state):
--S-S-EEE-TTTSTTSSS-EEEE--SSGGGHHHHHHHHHTTSEEEEE-SHHHHHHHHHHHHH-HHHHHHHHHHHHHHHHTTGGGHHHHHHHHHT-

Foldseek 3Di:
DDPDQEAEEAQPPCLLPLHAYEHEAHPDPVSQVSQVVCVVLLRYHHYDDDPVSSVVVVVVCVVDVVSSVRNNVSSVVCVVVCVNCVVVVVVVVVVD

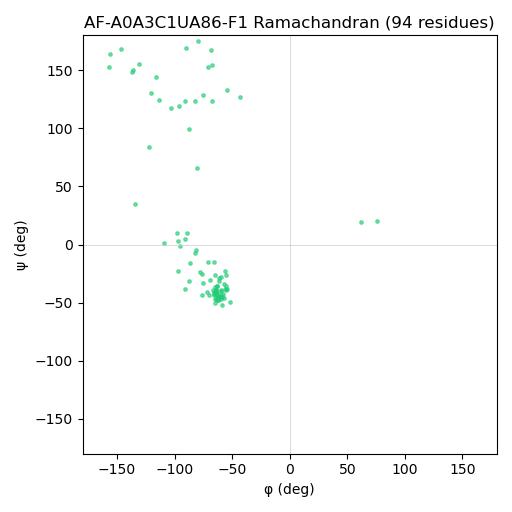Nearest PDB structures (foldseek):
  4x1t-assembly1_A  TM=6.524E-01  e=4.303E-02  Arabidopsis thaliana
  7yp6-assembly1_B  TM=6.109E-01  e=7.702E-02  Streptomyces sp. SCSIO 01934
  4wyi-assembly1_A  TM=6.848E-01  e=1.569E-01  Arabidopsis thaliana
  7yp6-assembly1_A  TM=6.089E-01  e=1.211E-01  Streptomyces sp. SCSIO 01934
  7yp6-assembly2_C-2  TM=5.861E-01  e=2.468E-01  Streptomyces sp. SCSIO 01934

Mean predicted aligned error: 3.69 Å

Solvent-accessible surface area (backbone atoms only — not comparable to full-atom values): 5349 Å² total; per-residue (Å²): 134,81,95,60,83,63,43,80,41,46,26,63,84,58,69,68,51,91,52,35,32,44,23,39,52,63,93,49,84,85,25,57,59,35,18,52,50,30,35,73,62,38,29,28,37,60,64,18,77,43,72,68,52,42,48,56,51,50,50,49,47,68,77,34,60,64,55,56,51,49,19,50,52,29,38,57,51,38,53,76,68,48,69,62,42,59,68,61,53,52,50,61,64,73,75,106

pLDDT: mean 92.26, std 7.54, range [44.72, 98.12]